Protein AF-A0A9Q0I3Z9-F1 (afdb_monomer_lite)

Secondary structure (DSSP, 8-state):
---EEEEEEEEEGGGTEEEEEEEEEEE-HHHHHHHHHHHSSEE----SHHHHHHHHHH--S-EE-S--S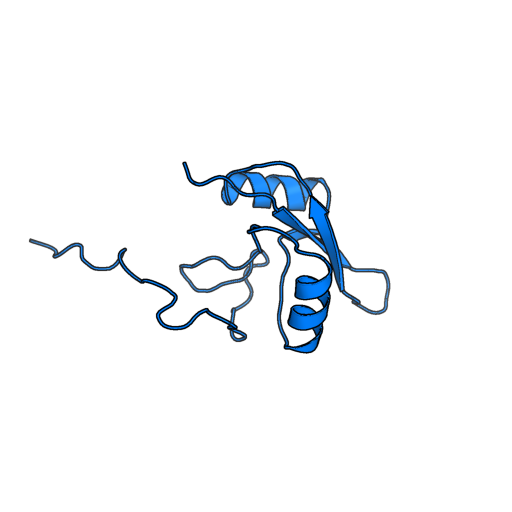TT-B-TTS-B-----PPTT-S--GGG-----

Foldseek 3Di:
DQWFWFKAWAQDPPVRDIDIDTGRDIDDLVVNQVVNVVPHVGTADQQDDVSVVVVVVRDPDDYDGQQDVVVRAGVVRHHRPDDDDDPPPPPPVVPPPPPD

Structure (mmCIF, N/CA/C/O backbone):
data_AF-A0A9Q0I3Z9-F1
#
_entry.id   AF-A0A9Q0I3Z9-F1
#
loop_
_atom_site.group_PDB
_atom_site.id
_atom_site.type_symbol
_atom_site.label_atom_id
_atom_site.label_alt_id
_atom_site.label_comp_id
_atom_site.label_asym_id
_atom_site.label_entity_id
_atom_site.label_seq_id
_atom_site.pdbx_PDB_ins_code
_atom_site.Cartn_x
_atom_site.Cartn_y
_atom_site.Cartn_z
_atom_site.occupancy
_atom_site.B_iso_or_equiv
_atom_site.auth_seq_id
_atom_site.auth_comp_id
_atom_site.auth_asym_id
_atom_site.auth_atom_id
_atom_site.pdbx_PDB_model_num
ATOM 1 N N . MET A 1 1 ? 8.163 4.567 -17.097 1.00 61.38 1 MET A N 1
ATOM 2 C CA . MET A 1 1 ? 7.895 4.549 -15.643 1.00 61.38 1 MET A CA 1
ATOM 3 C C . MET A 1 1 ? 6.679 3.657 -15.430 1.00 61.38 1 MET A C 1
ATOM 5 O O . MET A 1 1 ? 5.717 3.840 -16.163 1.00 61.38 1 MET A O 1
ATOM 9 N N . ASP A 1 2 ? 6.750 2.650 -14.551 1.00 80.00 2 ASP A N 1
ATOM 10 C CA . ASP A 1 2 ? 5.617 1.746 -14.256 1.00 80.00 2 ASP A CA 1
ATOM 11 C C . ASP A 1 2 ? 4.536 2.553 -13.518 1.00 80.00 2 ASP A C 1
ATOM 13 O O . ASP A 1 2 ? 4.797 3.100 -12.443 1.00 80.00 2 ASP A O 1
ATOM 17 N N . THR A 1 3 ? 3.361 2.706 -14.130 1.00 85.12 3 THR A N 1
ATOM 18 C CA . THR A 1 3 ? 2.219 3.415 -13.545 1.00 85.12 3 THR A CA 1
ATOM 19 C C . THR A 1 3 ? 1.050 2.460 -13.366 1.00 85.12 3 THR A C 1
ATOM 21 O O . THR A 1 3 ? 0.752 1.637 -14.231 1.00 85.12 3 THR A O 1
ATOM 24 N N . ARG A 1 4 ? 0.378 2.561 -12.217 1.00 88.69 4 ARG A N 1
ATOM 25 C CA . ARG A 1 4 ? -0.760 1.711 -11.840 1.00 88.69 4 ARG A CA 1
ATOM 26 C C . ARG A 1 4 ? -1.796 2.547 -11.106 1.00 88.69 4 ARG A C 1
ATOM 28 O O . ARG A 1 4 ? -1.476 3.627 -10.609 1.00 88.69 4 ARG A O 1
ATOM 35 N N . VAL A 1 5 ? -3.027 2.047 -11.037 1.00 89.75 5 VAL A N 1
ATOM 36 C CA . VAL A 1 5 ? -4.032 2.601 -10.118 1.00 89.75 5 VAL A CA 1
ATOM 37 C C . VAL A 1 5 ? -3.578 2.381 -8.671 1.00 89.75 5 VAL A C 1
ATOM 39 O O . VAL A 1 5 ? -2.626 1.638 -8.427 1.00 89.75 5 VAL A O 1
ATOM 42 N N . LEU A 1 6 ? -4.225 3.005 -7.694 1.00 92.00 6 LEU A N 1
ATOM 43 C CA . LEU A 1 6 ? -3.768 2.968 -6.302 1.00 92.00 6 LEU A CA 1
ATOM 44 C C . LEU A 1 6 ? -4.900 2.641 -5.335 1.00 92.00 6 LEU A C 1
ATOM 46 O O . LEU A 1 6 ? -6.058 2.981 -5.567 1.00 92.00 6 LEU A O 1
ATOM 50 N N . LEU A 1 7 ? -4.553 1.948 -4.253 1.00 91.81 7 LEU A N 1
ATOM 51 C CA . LEU A 1 7 ? -5.483 1.620 -3.183 1.00 91.81 7 LEU A CA 1
ATOM 52 C C . LEU A 1 7 ? -5.162 2.492 -1.966 1.00 91.81 7 LEU A C 1
ATOM 54 O O . LEU A 1 7 ? -4.101 2.346 -1.359 1.00 91.81 7 LEU A O 1
ATOM 58 N N . GLY A 1 8 ? -6.063 3.411 -1.635 1.00 88.19 8 GLY A N 1
ATOM 59 C CA . GLY A 1 8 ? -5.971 4.268 -0.455 1.00 88.19 8 GLY A CA 1
ATOM 60 C C . GLY A 1 8 ? -6.492 3.577 0.803 1.00 88.19 8 GLY A C 1
ATOM 61 O O . GLY A 1 8 ? -7.384 2.731 0.729 1.00 88.19 8 GLY A O 1
ATOM 62 N N . LEU A 1 9 ? -5.935 3.949 1.954 1.00 89.00 9 LEU A N 1
ATOM 63 C CA . LEU A 1 9 ? -6.331 3.498 3.287 1.00 89.00 9 LEU A CA 1
ATOM 64 C C . LEU A 1 9 ? -6.920 4.654 4.096 1.00 89.00 9 LEU A C 1
ATOM 66 O O . LEU A 1 9 ? -6.330 5.731 4.149 1.00 89.00 9 LEU A O 1
ATOM 70 N N . LEU A 1 10 ? -8.028 4.397 4.788 1.00 87.50 10 LEU A N 1
ATOM 71 C CA . LEU A 1 10 ? -8.584 5.255 5.835 1.00 87.50 10 LEU A CA 1
ATOM 72 C C . LEU A 1 10 ? -8.800 4.453 7.116 1.00 87.50 10 LEU A C 1
ATOM 74 O O . LEU A 1 10 ? -9.243 3.306 7.061 1.00 87.50 10 LEU A O 1
ATOM 78 N N . PHE A 1 11 ? -8.560 5.076 8.267 1.00 81.00 11 PHE A N 1
ATOM 79 C CA . PHE A 1 11 ? -8.993 4.538 9.556 1.00 81.00 11 PHE A CA 1
ATOM 80 C C . PHE A 1 11 ? -10.334 5.150 9.952 1.00 81.00 11 PHE A C 1
ATOM 82 O O . PHE A 1 11 ? -10.459 6.367 10.094 1.00 81.00 11 PHE A O 1
ATOM 89 N N . SER A 1 12 ? -11.348 4.309 10.138 1.00 73.50 12 SER A N 1
ATOM 90 C CA . SER A 1 12 ? -12.665 4.753 10.586 1.00 73.50 12 SER A CA 1
ATOM 91 C C . SER A 1 12 ? -12.719 4.801 12.115 1.00 73.50 12 SER A C 1
ATOM 93 O O . SER A 1 12 ? -12.991 3.790 12.761 1.00 73.50 12 SER A O 1
ATOM 95 N N . GLY A 1 13 ? -12.494 5.986 12.688 1.00 65.69 13 GLY A N 1
ATOM 96 C CA . GLY A 1 13 ? -12.850 6.309 14.074 1.00 65.69 13 GLY A CA 1
ATOM 97 C C . GLY A 1 13 ? -12.184 5.446 15.167 1.00 65.69 13 GLY A C 1
ATOM 98 O O . GLY A 1 13 ? -11.143 4.832 14.934 1.00 65.69 13 GLY A O 1
ATOM 99 N N . PRO A 1 14 ? -12.760 5.412 16.388 1.00 68.19 14 PRO A N 1
ATOM 100 C CA . PRO A 1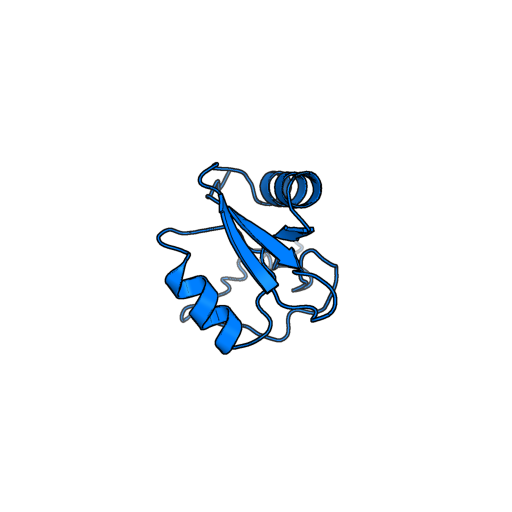 14 ? -12.102 4.893 17.597 1.00 68.19 14 PRO A CA 1
ATOM 101 C C . PRO A 1 14 ? -11.819 3.381 17.589 1.00 68.19 14 PRO A C 1
ATOM 103 O O . PRO A 1 14 ? -11.172 2.880 18.503 1.00 68.19 14 PRO A O 1
ATOM 106 N N . SER A 1 15 ? -12.291 2.647 16.582 1.00 64.31 15 SER A N 1
ATOM 107 C CA . SER A 1 15 ? -12.125 1.198 16.447 1.00 64.31 15 SER A CA 1
ATOM 108 C C . SER A 1 15 ? -10.913 0.775 15.605 1.00 64.31 15 SER A C 1
ATOM 110 O O . SER A 1 15 ? -10.718 -0.423 15.411 1.00 64.31 15 SER A O 1
ATOM 112 N N . SER A 1 16 ? -10.098 1.711 15.096 1.00 71.12 16 SER A N 1
ATOM 113 C CA . SER A 1 16 ? -8.922 1.423 14.244 1.00 71.12 16 SER A CA 1
ATOM 114 C C . SER A 1 16 ? -9.229 0.541 13.021 1.00 71.12 16 SER A C 1
ATOM 116 O O . SER A 1 16 ? -8.333 -0.088 12.457 1.00 71.12 16 SER A O 1
ATOM 118 N N . ALA A 1 17 ? -10.492 0.486 12.591 1.00 83.56 17 ALA A N 1
ATOM 119 C CA . ALA A 1 17 ? -10.900 -0.333 11.461 1.00 83.56 17 ALA A CA 1
ATOM 120 C C . ALA A 1 17 ? -10.406 0.288 10.146 1.00 83.56 17 ALA A C 1
ATOM 122 O O . ALA A 1 17 ? -10.534 1.495 9.918 1.00 83.56 17 ALA A O 1
ATOM 123 N N . LYS A 1 18 ? -9.821 -0.550 9.285 1.00 89.12 18 LYS A N 1
ATOM 124 C CA . LYS A 1 18 ? -9.268 -0.148 7.991 1.00 89.12 18 LYS A CA 1
ATOM 125 C C . LYS A 1 18 ? -10.342 -0.171 6.910 1.00 89.12 18 LYS A C 1
ATOM 127 O O . LYS A 1 18 ? -10.994 -1.189 6.681 1.00 89.12 18 LYS A O 1
ATOM 132 N N . THR A 1 19 ? -10.469 0.939 6.199 1.00 90.94 19 THR A N 1
ATOM 133 C CA . THR A 1 19 ? -11.297 1.059 4.998 1.00 90.94 19 THR A CA 1
ATOM 134 C C . THR A 1 19 ? -10.392 1.273 3.791 1.00 90.94 19 THR A C 1
ATOM 136 O O . THR A 1 19 ? -9.513 2.134 3.818 1.00 90.94 19 THR A O 1
ATOM 139 N N . TYR A 1 20 ? -10.597 0.484 2.737 1.00 92.19 20 TYR A N 1
ATOM 140 C CA . TYR A 1 20 ? -9.802 0.546 1.512 1.00 92.19 20 TYR A CA 1
ATOM 141 C C . TYR A 1 20 ? -10.598 1.192 0.377 1.00 92.19 20 TYR A C 1
ATOM 143 O O . TYR A 1 20 ? -11.763 0.856 0.166 1.00 92.19 20 TYR A O 1
ATOM 151 N N . HIS A 1 21 ? -9.957 2.082 -0.381 1.00 92.38 21 HIS A N 1
ATOM 152 C CA . HIS A 1 21 ? -10.573 2.818 -1.485 1.00 92.38 21 HIS A CA 1
ATOM 153 C C . HIS A 1 21 ? -9.758 2.671 -2.764 1.00 92.38 21 HIS A C 1
ATOM 155 O O . HIS A 1 21 ? -8.601 3.087 -2.816 1.00 92.38 21 HIS A O 1
ATOM 161 N N . LEU A 1 22 ? -10.356 2.087 -3.805 1.00 92.50 22 LEU A N 1
ATOM 162 C CA . LEU A 1 22 ? -9.721 2.012 -5.117 1.00 92.50 22 LEU A CA 1
ATOM 163 C C . LEU A 1 22 ? -9.821 3.371 -5.811 1.00 92.50 22 LEU A C 1
ATOM 165 O O . LEU A 1 22 ? -10.915 3.861 -6.082 1.00 92.50 22 LEU A O 1
ATOM 169 N N . VAL A 1 23 ? -8.673 3.953 -6.127 1.00 91.31 23 VAL A N 1
ATOM 170 C CA . VAL A 1 23 ? -8.563 5.202 -6.873 1.00 91.31 23 VAL A CA 1
ATOM 171 C C . VAL A 1 23 ? -8.072 4.865 -8.271 1.00 91.31 23 VAL A C 1
ATOM 173 O O . VAL A 1 23 ? -6.966 4.358 -8.448 1.00 91.31 23 VAL A O 1
ATOM 176 N N . THR A 1 24 ? -8.887 5.163 -9.279 1.00 91.25 24 THR A N 1
ATOM 177 C CA . THR A 1 24 ? -8.645 4.804 -10.687 1.00 91.25 24 THR A CA 1
ATOM 178 C C . THR A 1 24 ? -7.600 5.679 -11.389 1.00 91.25 24 THR A C 1
ATOM 180 O O . THR A 1 24 ? -7.396 5.546 -12.593 1.00 91.25 24 THR A O 1
ATOM 183 N N . GLN A 1 25 ? -6.913 6.559 -10.657 1.00 90.00 25 GLN A N 1
ATOM 184 C CA . GLN A 1 25 ? -5.846 7.399 -11.189 1.00 90.00 25 GLN A CA 1
ATOM 185 C C . GLN A 1 25 ? -4.540 6.611 -11.310 1.00 90.00 25 GLN A C 1
ATOM 187 O O . GLN A 1 25 ? -4.061 6.027 -10.340 1.00 90.00 25 GLN A O 1
ATOM 192 N N . THR A 1 26 ? -3.945 6.621 -12.500 1.00 92.31 26 THR A N 1
ATOM 193 C CA . THR A 1 26 ? -2.705 5.900 -12.798 1.00 92.31 26 THR A CA 1
ATOM 194 C C . THR A 1 26 ? -1.486 6.746 -12.432 1.00 92.31 26 THR A C 1
ATOM 196 O O . THR A 1 26 ? -1.211 7.746 -13.091 1.00 92.31 26 THR A O 1
ATOM 199 N N . LEU A 1 27 ? -0.739 6.348 -11.401 1.00 89.62 27 LEU A N 1
ATOM 200 C CA . LEU A 1 27 ? 0.418 7.088 -10.876 1.00 89.62 27 LEU A CA 1
ATOM 201 C C . LEU A 1 27 ? 1.647 6.176 -10.717 1.00 89.62 27 LEU A C 1
ATOM 203 O O . LEU A 1 27 ? 1.518 4.948 -10.685 1.00 89.62 27 LEU A O 1
ATOM 207 N N . SER A 1 28 ? 2.847 6.762 -10.617 1.00 91.31 28 SER A N 1
ATOM 208 C CA . SER A 1 28 ? 4.020 6.037 -10.098 1.00 91.31 28 SER A CA 1
ATOM 209 C C . SER A 1 28 ? 3.830 5.739 -8.608 1.00 91.31 28 SER A C 1
ATOM 211 O O . SER A 1 28 ? 2.973 6.344 -7.962 1.00 91.31 28 SER A O 1
ATOM 213 N N . TRP A 1 29 ? 4.621 4.827 -8.039 1.00 88.25 29 TRP A N 1
ATOM 214 C CA . TRP A 1 29 ? 4.489 4.479 -6.622 1.00 88.25 29 TRP A CA 1
ATOM 215 C C . TRP A 1 29 ? 4.717 5.688 -5.699 1.00 88.25 29 TRP A C 1
ATOM 217 O O . TRP A 1 29 ? 3.938 5.905 -4.771 1.00 88.25 29 TRP A O 1
ATOM 227 N N . GLU A 1 30 ? 5.720 6.526 -5.979 1.00 88.94 30 GLU A N 1
ATOM 228 C CA . GLU A 1 30 ? 6.005 7.725 -5.179 1.00 88.94 30 GLU A CA 1
ATOM 229 C C . GLU A 1 30 ? 4.866 8.745 -5.269 1.0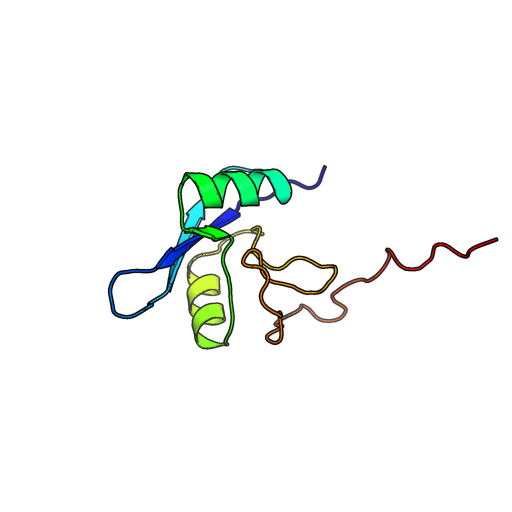0 88.94 30 GLU A C 1
ATOM 231 O O . GLU A 1 30 ? 4.434 9.293 -4.251 1.00 88.94 30 GLU A O 1
ATOM 236 N N . SER A 1 31 ? 4.336 8.973 -6.475 1.00 92.12 31 SER A N 1
ATOM 237 C CA . SER A 1 31 ? 3.197 9.867 -6.684 1.00 92.12 31 SER A CA 1
ATOM 238 C C . SER A 1 31 ? 1.927 9.322 -6.035 1.00 92.12 31 SER A C 1
ATOM 240 O O . SER A 1 31 ? 1.197 10.089 -5.416 1.00 92.12 31 SER A O 1
ATOM 242 N N . ALA A 1 32 ? 1.684 8.011 -6.107 1.00 91.06 32 ALA A N 1
ATOM 243 C CA . ALA A 1 32 ? 0.555 7.358 -5.454 1.00 91.06 32 ALA A CA 1
ATOM 244 C C . ALA A 1 32 ? 0.640 7.462 -3.927 1.00 91.06 32 ALA A C 1
ATOM 246 O O . ALA A 1 32 ? -0.359 7.748 -3.272 1.00 91.06 32 ALA A O 1
ATOM 247 N N . LYS A 1 33 ? 1.840 7.299 -3.358 1.00 90.00 33 LYS A N 1
ATOM 248 C CA . LYS A 1 33 ? 2.093 7.505 -1.928 1.00 90.00 33 LYS A CA 1
ATOM 249 C C . LYS A 1 33 ? 1.800 8.944 -1.512 1.00 90.00 33 LYS A C 1
ATOM 251 O O . LYS A 1 33 ? 1.106 9.161 -0.523 1.00 90.00 33 LYS A O 1
ATOM 256 N N . SER A 1 34 ? 2.305 9.920 -2.268 1.00 92.44 34 SER A N 1
ATOM 257 C CA . SER A 1 34 ? 2.031 11.339 -2.014 1.00 92.44 34 SER A CA 1
ATOM 258 C C . SER A 1 34 ? 0.529 11.630 -2.079 1.00 92.44 34 SER A C 1
ATOM 260 O O . SER A 1 34 ? -0.043 12.157 -1.129 1.00 92.44 34 SER A O 1
ATOM 262 N N . TYR A 1 35 ? -0.132 11.168 -3.144 1.00 93.19 35 TYR A N 1
ATOM 263 C CA . TYR A 1 35 ? -1.570 11.317 -3.347 1.00 93.19 35 TYR A CA 1
ATOM 264 C C . TYR A 1 35 ? -2.382 10.735 -2.185 1.00 93.19 35 TYR A C 1
ATOM 266 O O . TYR A 1 35 ? -3.240 11.415 -1.623 1.00 93.19 35 TYR A O 1
ATOM 274 N N . CYS A 1 36 ? -2.082 9.502 -1.770 1.00 91.62 36 CYS A N 1
ATOM 275 C CA . CYS A 1 36 ? -2.774 8.878 -0.650 1.00 91.62 36 CYS A CA 1
ATOM 276 C C . CYS A 1 36 ? -2.550 9.601 0.674 1.00 91.62 36 CYS A C 1
ATOM 278 O O . CYS A 1 36 ? -3.469 9.643 1.472 1.00 91.62 36 CYS A O 1
ATOM 280 N N . ARG A 1 37 ? -1.381 10.194 0.920 1.00 91.56 37 ARG A N 1
ATOM 281 C CA . ARG A 1 37 ? -1.145 10.977 2.145 1.00 91.56 37 ARG A CA 1
ATOM 282 C C . ARG A 1 37 ? -1.828 12.343 2.130 1.00 91.56 37 ARG A C 1
ATOM 284 O O . ARG A 1 37 ? -2.045 12.924 3.187 1.00 91.56 37 ARG A O 1
ATOM 291 N N . THR A 1 38 ? -2.143 12.869 0.948 1.00 92.50 38 THR A N 1
ATOM 292 C CA . THR A 1 38 ? -2.898 14.118 0.793 1.00 92.50 38 THR A CA 1
ATOM 293 C C . THR A 1 38 ? -4.408 13.896 0.889 1.00 92.50 38 THR A C 1
ATOM 295 O O . THR A 1 38 ? -5.102 14.715 1.484 1.00 92.50 38 THR A O 1
ATOM 298 N N . HIS A 1 39 ? -4.924 12.815 0.299 1.00 91.56 39 HIS A N 1
ATOM 299 C CA . HIS A 1 39 ? -6.368 12.579 0.155 1.00 91.56 39 HIS A CA 1
ATOM 300 C C . HIS A 1 39 ? -6.931 11.491 1.081 1.00 91.56 39 HIS A C 1
ATOM 302 O O . HIS A 1 39 ? -8.141 11.421 1.282 1.00 91.56 39 HIS A O 1
ATOM 308 N N . TYR A 1 40 ? -6.065 10.647 1.634 1.00 91.31 40 TYR A N 1
ATOM 309 C CA . TYR A 1 40 ? -6.391 9.523 2.508 1.00 91.31 40 TYR A CA 1
ATOM 310 C C . TYR A 1 40 ? -5.421 9.502 3.705 1.00 91.31 40 TYR A C 1
ATOM 312 O O . TYR A 1 40 ? -4.753 10.496 3.987 1.00 91.31 40 TYR A O 1
ATOM 320 N N . THR A 1 41 ? -5.339 8.392 4.443 1.00 88.94 41 THR A N 1
ATOM 321 C CA . THR A 1 41 ? -4.301 8.225 5.468 1.00 88.94 41 THR A CA 1
ATOM 322 C C . THR A 1 41 ? -2.959 7.875 4.825 1.00 88.94 41 THR A C 1
ATOM 324 O O . THR A 1 41 ? -1.960 8.550 5.063 1.00 88.94 41 THR A O 1
ATOM 327 N N . ASP A 1 42 ? -2.921 6.812 4.020 1.00 90.44 42 ASP A N 1
ATOM 328 C CA . ASP A 1 42 ? -1.743 6.393 3.252 1.00 90.44 42 ASP A CA 1
ATOM 329 C C . ASP A 1 42 ? -2.161 5.373 2.174 1.00 90.44 42 ASP A C 1
ATOM 331 O O . ASP A 1 42 ? -3.350 5.096 1.989 1.00 90.44 42 ASP A O 1
ATOM 335 N N . LEU A 1 43 ? -1.207 4.818 1.427 1.00 91.94 43 LEU A N 1
ATOM 336 C CA . LEU A 1 43 ? -1.446 3.632 0.606 1.00 91.94 43 LEU A CA 1
ATOM 337 C C . LEU A 1 43 ? -1.869 2.429 1.468 1.00 91.94 43 LEU A C 1
ATOM 339 O O . LEU A 1 43 ? -1.509 2.309 2.638 1.00 91.94 43 LEU A O 1
ATOM 343 N N . ALA A 1 44 ? -2.606 1.500 0.860 1.00 91.88 44 ALA A N 1
ATOM 344 C CA . ALA A 1 44 ? -3.148 0.325 1.528 1.00 91.88 44 ALA A CA 1
ATOM 345 C C . ALA A 1 44 ? -2.084 -0.507 2.251 1.00 91.88 44 ALA A C 1
ATOM 347 O O . ALA A 1 44 ? -1.119 -0.981 1.643 1.00 91.88 44 ALA A O 1
ATOM 348 N N . LYS A 1 45 ? -2.315 -0.728 3.546 1.00 90.62 45 LYS A N 1
ATOM 349 C CA . LYS A 1 45 ? -1.483 -1.547 4.424 1.00 90.62 45 LYS A CA 1
ATOM 350 C C . LYS A 1 45 ? -2.217 -2.834 4.795 1.00 90.62 45 LYS A C 1
ATOM 352 O O . LYS A 1 45 ? -3.146 -2.785 5.599 1.00 90.62 45 LYS A O 1
ATOM 357 N N . ILE A 1 46 ? -1.782 -3.958 4.230 1.00 88.25 46 ILE A N 1
ATOM 358 C CA . ILE A 1 46 ? -2.427 -5.271 4.388 1.00 88.25 46 ILE A CA 1
ATOM 359 C C . ILE A 1 46 ? -1.591 -6.121 5.345 1.00 88.25 46 ILE A C 1
ATOM 361 O O . ILE A 1 46 ? -0.516 -6.590 4.989 1.00 88.25 46 ILE A O 1
ATOM 365 N N . GLU A 1 47 ? -2.074 -6.326 6.561 1.00 87.19 47 GLU A N 1
ATOM 366 C CA . GLU A 1 47 ? -1.309 -6.950 7.648 1.00 87.19 47 GLU A CA 1
ATOM 367 C C . GLU A 1 47 ? -1.764 -8.378 7.970 1.00 87.19 47 GLU A C 1
ATOM 369 O O . GLU A 1 47 ? -1.092 -9.081 8.721 1.00 87.19 47 GLU A O 1
ATOM 374 N N . ASN A 1 48 ? -2.890 -8.831 7.414 1.00 86.06 48 ASN A N 1
ATOM 375 C CA . ASN A 1 48 ? -3.430 -10.165 7.667 1.00 86.06 48 ASN A CA 1
ATOM 376 C C . ASN A 1 48 ? -4.303 -10.683 6.507 1.00 86.06 48 ASN A C 1
ATOM 378 O O . ASN A 1 48 ? -4.633 -9.964 5.562 1.00 86.06 48 ASN A O 1
ATOM 382 N N . GLN A 1 49 ? -4.693 -11.958 6.595 1.00 86.69 49 GLN A N 1
ATOM 383 C CA . GLN A 1 49 ? -5.482 -12.637 5.565 1.00 86.69 49 GLN A CA 1
ATOM 384 C C . GLN A 1 49 ? -6.892 -12.052 5.393 1.00 86.69 49 GLN A C 1
ATOM 386 O O . GLN A 1 49 ? -7.385 -12.011 4.267 1.00 86.69 49 GLN A O 1
ATOM 391 N N . ALA A 1 50 ? -7.534 -11.598 6.473 1.00 89.12 50 ALA A N 1
ATOM 392 C CA . ALA A 1 50 ? -8.874 -11.015 6.403 1.00 89.12 50 ALA A CA 1
ATOM 393 C C . ALA A 1 50 ? -8.856 -9.694 5.619 1.00 89.12 50 ALA A C 1
ATOM 395 O O . ALA A 1 50 ? -9.673 -9.481 4.727 1.00 89.12 50 ALA A O 1
ATOM 396 N N . GLU A 1 51 ? -7.855 -8.849 5.870 1.00 89.69 51 GLU A N 1
ATOM 397 C CA . GLU A 1 51 ? -7.612 -7.637 5.088 1.00 89.69 51 GLU A CA 1
ATOM 398 C C . GLU A 1 51 ? -7.290 -7.957 3.625 1.00 89.69 51 GLU A C 1
ATOM 400 O O . GLU A 1 51 ? -7.797 -7.294 2.726 1.00 89.69 51 GLU A O 1
ATOM 405 N N . ASN A 1 52 ? -6.500 -9.002 3.362 1.00 89.12 52 ASN A N 1
ATOM 406 C CA . ASN A 1 52 ? -6.201 -9.434 1.997 1.00 89.12 52 ASN A CA 1
ATOM 407 C C . ASN A 1 52 ? -7.468 -9.873 1.237 1.00 89.12 52 ASN A C 1
ATOM 409 O O . ASN A 1 52 ? -7.626 -9.543 0.065 1.00 89.12 52 ASN A O 1
ATOM 413 N N . GLN A 1 53 ? -8.391 -10.570 1.908 1.00 90.12 53 GLN A N 1
ATOM 414 C CA . GLN A 1 53 ? -9.694 -10.950 1.347 1.00 90.12 53 GLN A CA 1
ATOM 415 C C . GLN A 1 53 ? -10.610 -9.741 1.120 1.00 90.12 53 GLN A C 1
ATOM 417 O O . GLN A 1 53 ? -11.313 -9.668 0.114 1.00 90.12 53 GLN A O 1
ATOM 422 N N . GLN A 1 54 ? -10.592 -8.764 2.027 1.00 89.56 54 GLN A N 1
ATOM 423 C CA . GLN A 1 54 ? -11.324 -7.515 1.836 1.00 89.56 54 GLN A CA 1
ATOM 424 C C . GLN A 1 54 ? -10.791 -6.770 0.606 1.00 89.56 54 GLN A C 1
ATOM 426 O O . GLN A 1 54 ? -11.563 -6.369 -0.263 1.00 89.56 54 GLN A O 1
ATOM 431 N N . VAL A 1 55 ? -9.470 -6.638 0.487 1.00 89.56 55 VAL A N 1
ATOM 432 C CA . VAL A 1 55 ? -8.828 -5.971 -0.649 1.00 89.56 55 VAL A CA 1
ATOM 433 C C . VAL A 1 55 ? -9.090 -6.703 -1.965 1.00 89.56 55 VAL A C 1
ATOM 435 O O . VAL A 1 55 ? -9.370 -6.040 -2.963 1.00 89.56 55 VAL A O 1
ATOM 438 N N . SER A 1 56 ? -9.067 -8.039 -1.989 1.00 87.00 56 SER A N 1
ATOM 439 C CA . SER A 1 56 ? -9.329 -8.806 -3.216 1.00 87.00 56 SER A CA 1
ATOM 440 C C . SER A 1 56 ? -10.751 -8.624 -3.754 1.00 87.00 56 SER A C 1
ATOM 442 O O . SER A 1 56 ? -10.963 -8.772 -4.953 1.00 87.00 56 SER A O 1
ATOM 444 N N . SER A 1 57 ? -11.713 -8.259 -2.899 1.00 88.62 57 SER A N 1
ATOM 445 C CA . SER A 1 57 ? -13.075 -7.913 -3.326 1.00 88.62 57 SER A CA 1
ATOM 446 C C . SER A 1 57 ? -13.201 -6.502 -3.924 1.00 88.62 57 SER A C 1
ATOM 448 O O . SER A 1 57 ? -14.143 -6.228 -4.662 1.00 88.62 57 SER A O 1
ATOM 450 N N . ILE A 1 58 ? -12.252 -5.610 -3.619 1.00 87.31 58 ILE A N 1
ATOM 451 C CA . ILE A 1 58 ? -12.257 -4.194 -4.026 1.00 87.31 58 ILE A CA 1
ATOM 452 C C . ILE A 1 58 ? -11.400 -3.983 -5.278 1.00 87.31 58 ILE A C 1
ATOM 454 O O . ILE A 1 58 ? -11.718 -3.166 -6.142 1.00 87.31 58 ILE A O 1
ATOM 458 N N . VAL A 1 59 ? -10.280 -4.697 -5.365 1.00 87.12 59 VAL A N 1
ATOM 459 C CA . VAL A 1 59 ? -9.270 -4.513 -6.403 1.00 87.12 59 VAL A CA 1
ATOM 460 C C . VAL A 1 59 ? -9.589 -5.389 -7.611 1.00 87.12 59 VAL A C 1
ATOM 462 O O . VAL A 1 59 ? -9.457 -6.606 -7.564 1.00 87.12 59 VAL A O 1
ATOM 465 N N . THR A 1 60 ? -9.960 -4.756 -8.722 1.00 81.00 60 THR A N 1
ATOM 466 C CA . THR A 1 60 ? -10.278 -5.429 -9.996 1.00 81.00 60 THR A CA 1
ATOM 467 C C . THR A 1 60 ? -9.134 -5.391 -11.012 1.00 81.00 60 THR A C 1
ATOM 469 O O . THR A 1 60 ? -9.191 -6.055 -12.044 1.00 81.00 60 THR A O 1
ATOM 472 N N . THR A 1 61 ? -8.083 -4.619 -10.735 1.00 85.25 61 THR A N 1
ATOM 473 C CA . THR A 1 61 ? -6.909 -4.450 -11.598 1.00 85.25 61 THR A CA 1
ATOM 474 C C . THR A 1 61 ? -5.644 -4.331 -10.754 1.00 85.25 61 THR A C 1
ATOM 476 O O . THR A 1 61 ? -5.709 -4.160 -9.544 1.00 85.25 61 THR A O 1
ATOM 479 N N . SER A 1 62 ? -4.470 -4.423 -11.369 1.00 86.44 62 SER A N 1
ATOM 480 C CA . SER A 1 62 ? -3.207 -4.269 -10.649 1.00 86.44 62 SER A CA 1
ATOM 481 C C . SER A 1 62 ? -3.084 -2.868 -10.028 1.00 86.44 62 SER A C 1
ATOM 483 O O . SER A 1 62 ? -2.972 -1.886 -10.763 1.00 86.44 62 SER A O 1
ATOM 485 N N . SER A 1 63 ? -2.973 -2.801 -8.699 1.00 89.62 63 SER A N 1
ATOM 486 C CA . SER A 1 63 ? -2.931 -1.549 -7.930 1.00 89.62 63 SER A CA 1
ATOM 487 C C . SER A 1 63 ? -1.672 -1.411 -7.073 1.00 89.62 63 SER A C 1
ATOM 489 O O . SER A 1 63 ? -1.143 -2.401 -6.563 1.00 89.62 63 SER A O 1
ATOM 491 N N . TRP A 1 64 ? -1.222 -0.176 -6.854 1.00 92.00 64 TRP A N 1
ATOM 492 C CA . TRP A 1 64 ? -0.228 0.144 -5.835 1.00 92.00 64 TRP A CA 1
ATOM 493 C C . TRP A 1 64 ? -0.797 -0.025 -4.424 1.00 92.00 64 TRP A C 1
ATOM 495 O O . TRP A 1 64 ? -1.908 0.419 -4.127 1.00 92.00 64 TRP A O 1
ATOM 505 N N . ILE A 1 65 ? 0.016 -0.627 -3.556 1.00 89.12 65 ILE A N 1
ATOM 506 C CA . ILE A 1 65 ? -0.191 -0.738 -2.108 1.00 89.12 65 ILE A CA 1
ATOM 507 C C . ILE A 1 65 ? 1.011 -0.133 -1.371 1.00 89.12 65 ILE A C 1
ATOM 509 O O . ILE A 1 65 ? 2.042 0.167 -1.978 1.00 89.12 65 ILE A O 1
ATOM 513 N N . GLY A 1 66 ? 0.897 0.030 -0.054 1.00 83.50 66 GLY A N 1
ATOM 514 C CA . GLY A 1 66 ? 1.887 0.727 0.766 1.00 83.50 66 GLY A CA 1
ATOM 515 C C . GLY A 1 66 ? 3.193 -0.035 0.987 1.00 83.50 66 GLY A C 1
ATOM 516 O O . GLY A 1 66 ? 4.114 0.524 1.570 1.00 83.50 66 GLY A O 1
ATOM 517 N N . LEU A 1 67 ? 3.306 -1.291 0.550 1.00 77.25 67 LEU A N 1
ATOM 518 C CA . LEU A 1 67 ? 4.504 -2.099 0.769 1.00 77.25 67 LEU A CA 1
ATOM 519 C C . LEU A 1 67 ? 5.651 -1.643 -0.143 1.00 77.25 67 LEU A C 1
ATOM 521 O O . LEU A 1 67 ? 5.602 -1.823 -1.360 1.00 77.25 67 LEU A O 1
ATOM 525 N N . SER A 1 68 ? 6.698 -1.085 0.455 1.00 72.62 68 SER A N 1
ATOM 526 C CA . SER A 1 68 ? 7.969 -0.807 -0.211 1.00 72.62 68 SER A CA 1
ATOM 527 C C . SER A 1 68 ? 8.851 -2.061 -0.241 1.00 72.62 68 SER A C 1
ATOM 529 O O . SER A 1 68 ? 8.693 -2.965 0.581 1.00 72.62 68 SER A O 1
ATOM 531 N N . ARG A 1 69 ? 9.769 -2.147 -1.213 1.00 64.69 69 ARG A N 1
ATOM 532 C CA . ARG A 1 69 ? 10.614 -3.340 -1.417 1.00 64.69 69 ARG A CA 1
ATOM 533 C C . ARG A 1 69 ? 11.897 -3.353 -0.584 1.00 64.69 69 ARG A C 1
ATOM 535 O O . ARG A 1 69 ? 12.410 -4.432 -0.309 1.00 64.69 69 ARG A O 1
ATOM 542 N N . VAL A 1 70 ? 12.426 -2.192 -0.193 1.00 66.62 70 VAL A N 1
ATOM 543 C CA . VAL A 1 70 ? 13.735 -2.089 0.474 1.00 66.62 70 VAL A CA 1
ATOM 544 C C . VAL A 1 70 ? 13.736 -0.936 1.483 1.00 66.62 70 VAL A C 1
ATOM 546 O O . VAL A 1 70 ? 13.626 0.215 1.067 1.00 66.62 70 VAL A O 1
ATOM 549 N N . PRO A 1 71 ? 13.909 -1.209 2.789 1.00 58.75 71 PRO A N 1
ATOM 550 C CA . PRO A 1 71 ? 13.609 -2.482 3.457 1.00 58.75 71 PRO A CA 1
ATOM 551 C C . PRO A 1 71 ? 12.112 -2.780 3.308 1.00 58.75 71 PRO A C 1
ATOM 553 O O . PRO A 1 71 ? 11.342 -1.832 3.271 1.00 58.75 71 PRO A O 1
ATOM 556 N N . TRP A 1 72 ? 11.691 -4.047 3.208 1.00 74.94 72 TRP A N 1
ATOM 557 C CA . TRP A 1 72 ? 10.277 -4.461 3.102 1.00 74.94 72 TRP A CA 1
ATOM 558 C C . TRP A 1 72 ? 9.392 -3.853 4.202 1.00 74.94 72 TRP A C 1
ATOM 560 O O . TRP A 1 72 ? 9.130 -4.473 5.234 1.00 74.94 72 TRP A O 1
ATOM 570 N N . THR A 1 73 ? 8.965 -2.616 3.992 1.00 82.19 73 THR A N 1
ATOM 571 C CA . THR A 1 73 ? 8.343 -1.753 4.988 1.00 82.19 73 THR A CA 1
ATOM 572 C C . THR A 1 73 ? 7.115 -1.136 4.377 1.00 82.19 73 THR A C 1
ATOM 574 O O . THR A 1 73 ? 7.092 -0.765 3.201 1.00 82.19 73 THR A O 1
ATOM 577 N N . TRP A 1 74 ? 6.075 -1.048 5.180 1.00 81.56 74 TRP A N 1
ATOM 578 C CA . TRP A 1 74 ? 4.874 -0.341 4.804 1.00 81.56 74 TRP A CA 1
ATOM 579 C C . TRP A 1 74 ? 5.153 1.153 4.683 1.00 81.56 74 TRP A C 1
ATOM 581 O O . TRP A 1 74 ? 6.156 1.677 5.168 1.00 81.56 74 TRP A O 1
ATOM 591 N N . SER A 1 75 ? 4.249 1.858 4.022 1.00 78.81 75 SER A N 1
ATOM 592 C CA . SER A 1 75 ? 4.378 3.284 3.756 1.00 78.81 75 SER A CA 1
ATOM 593 C C . SER A 1 75 ? 4.430 4.107 5.045 1.00 78.81 75 SER A C 1
ATOM 595 O O . SER A 1 75 ? 5.058 5.165 5.043 1.00 78.81 75 SER A O 1
ATOM 597 N N . ASP A 1 76 ? 3.871 3.583 6.139 1.00 75.69 76 ASP A N 1
ATOM 598 C CA . ASP A 1 76 ? 3.939 4.130 7.498 1.00 75.69 76 ASP A CA 1
ATOM 599 C C . ASP A 1 76 ? 5.289 3.891 8.211 1.00 75.69 76 ASP A C 1
ATOM 601 O O . ASP A 1 76 ? 5.496 4.389 9.314 1.00 75.69 76 ASP A O 1
ATOM 605 N N . GLY A 1 77 ? 6.219 3.155 7.594 1.00 76.25 77 GLY A N 1
ATOM 606 C CA . GLY A 1 77 ? 7.538 2.823 8.142 1.00 76.25 77 GLY A CA 1
ATOM 607 C C . GLY A 1 77 ? 7.582 1.545 8.986 1.00 76.25 77 GLY A C 1
ATOM 608 O O . GLY A 1 77 ? 8.659 1.153 9.436 1.00 76.25 77 GLY A O 1
ATOM 609 N N . SER A 1 78 ? 6.453 0.863 9.192 1.00 81.00 78 SER A N 1
ATOM 610 C CA . SER A 1 78 ? 6.414 -0.404 9.932 1.00 81.00 78 SER A CA 1
ATOM 611 C C . SER A 1 78 ? 6.919 -1.592 9.099 1.00 81.00 78 SER A C 1
ATOM 613 O O . SER A 1 78 ? 6.926 -1.565 7.866 1.00 81.00 78 SER A O 1
ATOM 615 N N . ASN A 1 79 ? 7.357 -2.664 9.766 1.00 82.69 79 ASN A N 1
ATOM 616 C CA . ASN A 1 79 ? 7.893 -3.851 9.095 1.00 82.69 79 ASN A CA 1
ATOM 617 C C . ASN A 1 79 ? 6.790 -4.675 8.398 1.00 82.69 79 ASN A C 1
ATOM 619 O O . ASN A 1 79 ? 5.758 -4.981 8.993 1.00 82.69 79 ASN A O 1
ATOM 623 N N . GLY A 1 80 ? 7.028 -5.075 7.146 1.00 76.56 80 GLY A N 1
ATOM 624 C CA . GLY A 1 80 ? 6.136 -5.935 6.367 1.00 76.56 80 GLY A CA 1
ATOM 625 C C . GLY A 1 80 ? 6.369 -7.427 6.614 1.00 76.56 80 GLY A C 1
ATOM 626 O O . GLY A 1 80 ? 7.058 -8.096 5.829 1.00 76.56 80 GLY A O 1
ATOM 627 N N . SER A 1 81 ? 5.783 -7.961 7.689 1.00 80.00 81 SER A N 1
ATOM 628 C CA . SER A 1 81 ? 5.837 -9.394 8.025 1.00 80.00 81 SER A CA 1
ATOM 629 C C . SER A 1 81 ? 4.859 -10.239 7.197 1.00 80.00 81 SER A C 1
ATOM 631 O O . SER A 1 81 ? 5.230 -11.317 6.732 1.00 80.00 81 SER A O 1
ATOM 633 N N . PHE A 1 82 ? 3.641 -9.742 6.953 1.00 80.19 82 PHE A N 1
ATOM 634 C CA . PHE A 1 82 ? 2.651 -10.410 6.105 1.00 80.19 82 PHE A CA 1
ATOM 635 C C . PHE A 1 82 ? 2.982 -10.256 4.618 1.00 80.19 82 PHE A C 1
ATOM 637 O O . PHE A 1 82 ? 3.270 -9.160 4.134 1.00 80.19 82 PHE A O 1
ATOM 644 N N . ARG A 1 83 ? 2.956 -11.378 3.889 1.00 80.50 83 ARG A N 1
ATOM 645 C CA . ARG A 1 83 ? 3.353 -11.469 2.480 1.00 80.50 83 ARG A CA 1
ATOM 646 C C . ARG A 1 83 ? 2.486 -12.503 1.774 1.00 80.50 83 ARG A C 1
ATOM 648 O O . ARG A 1 83 ? 2.561 -13.685 2.093 1.00 80.50 83 ARG A O 1
ATOM 655 N N . HIS A 1 84 ? 1.707 -12.065 0.792 1.00 81.31 84 HIS A N 1
ATOM 656 C CA . HIS A 1 84 ? 0.914 -12.949 -0.063 1.00 81.31 84 HIS A CA 1
ATOM 657 C C . HIS A 1 84 ? 1.349 -12.785 -1.522 1.00 81.31 84 HIS A C 1
ATOM 659 O O . HIS A 1 84 ? 0.639 -12.238 -2.364 1.00 81.31 84 HIS A O 1
ATOM 665 N N . TRP A 1 85 ? 2.594 -13.175 -1.793 1.00 80.50 85 TRP A N 1
ATOM 666 C CA . TRP A 1 85 ? 3.198 -13.047 -3.114 1.00 80.50 85 TRP A CA 1
ATOM 667 C C . TRP A 1 85 ? 2.714 -14.138 -4.068 1.00 80.50 85 TRP A C 1
ATOM 669 O O . TRP A 1 85 ? 2.460 -15.270 -3.662 1.00 80.50 85 TRP A O 1
ATOM 679 N N . LEU A 1 86 ? 2.669 -13.814 -5.362 1.00 76.88 86 LEU A N 1
ATOM 680 C CA . LEU A 1 86 ? 2.592 -14.832 -6.409 1.00 76.88 86 LEU A CA 1
ATOM 681 C C . LEU A 1 86 ? 3.826 -15.745 -6.341 1.00 76.88 86 LEU A C 1
ATOM 683 O O . LEU A 1 86 ? 4.911 -15.310 -5.945 1.00 76.88 86 LEU A O 1
ATOM 687 N N . VAL A 1 87 ? 3.675 -16.995 -6.781 1.00 77.56 87 VAL A N 1
ATOM 688 C CA . VAL A 1 87 ? 4.790 -17.947 -6.899 1.00 77.56 87 VAL A CA 1
ATOM 689 C C . VAL A 1 87 ? 5.942 -17.299 -7.690 1.00 77.56 87 VAL A C 1
ATOM 691 O O . VAL A 1 87 ? 5.711 -16.664 -8.719 1.00 77.56 87 VAL A O 1
A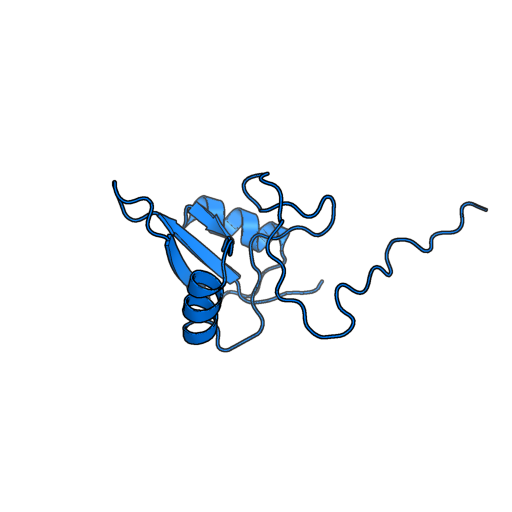TOM 694 N N . ASN A 1 88 ? 7.179 -17.435 -7.196 1.00 76.19 88 ASN A N 1
ATOM 695 C CA . ASN A 1 88 ? 8.402 -16.805 -7.732 1.00 76.19 88 ASN A CA 1
ATOM 696 C C . ASN A 1 88 ? 8.473 -15.265 -7.626 1.00 76.19 88 ASN A C 1
ATOM 698 O O . ASN A 1 88 ? 9.203 -14.621 -8.385 1.00 76.19 88 ASN A O 1
ATOM 702 N N . LYS A 1 89 ? 7.739 -14.648 -6.690 1.00 74.94 89 LYS A N 1
ATOM 703 C CA . LYS A 1 89 ? 7.885 -13.230 -6.320 1.00 74.94 89 LYS A CA 1
ATOM 704 C C . LYS A 1 89 ? 8.265 -13.082 -4.837 1.00 74.94 89 LYS A C 1
ATOM 706 O O . LYS A 1 89 ? 7.882 -13.925 -4.030 1.00 74.94 89 LYS A O 1
ATOM 711 N N . PRO A 1 90 ? 8.989 -12.011 -4.462 1.00 68.81 90 PRO A N 1
ATOM 712 C CA . PRO A 1 90 ? 9.471 -10.913 -5.305 1.00 68.81 90 PRO A CA 1
ATOM 713 C C . PRO A 1 90 ? 10.680 -11.311 -6.167 1.00 68.81 90 PRO A C 1
ATOM 715 O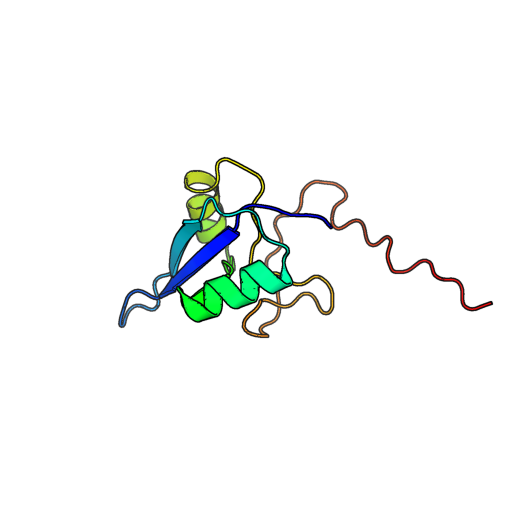 O . PRO A 1 90 ? 11.575 -12.013 -5.718 1.00 68.81 90 PRO A O 1
ATOM 718 N N . ASP A 1 91 ? 10.710 -10.845 -7.417 1.00 67.69 91 ASP A N 1
ATOM 719 C CA . ASP A 1 91 ? 11.869 -11.013 -8.303 1.00 67.69 91 ASP A CA 1
ATOM 720 C C . ASP A 1 91 ? 12.921 -9.968 -7.893 1.00 67.69 91 ASP A C 1
ATOM 722 O O . ASP A 1 91 ? 12.742 -8.777 -8.156 1.00 67.69 91 ASP A O 1
ATOM 726 N N . ASN A 1 92 ? 13.941 -10.381 -7.138 1.00 61.03 92 ASN A N 1
ATOM 727 C CA . ASN A 1 92 ? 14.928 -9.490 -6.513 1.00 61.03 92 ASN A CA 1
ATOM 728 C C . ASN A 1 92 ? 16.058 -9.079 -7.482 1.00 61.03 92 ASN A C 1
ATOM 730 O O . ASN A 1 92 ? 17.229 -9.076 -7.105 1.00 61.03 92 ASN A O 1
ATOM 734 N N . ARG A 1 93 ? 15.730 -8.759 -8.744 1.00 56.75 93 ARG A N 1
ATOM 735 C CA . ARG A 1 93 ? 16.732 -8.494 -9.805 1.00 56.75 93 ARG A CA 1
ATOM 736 C C . ARG A 1 93 ? 17.637 -7.282 -9.564 1.00 56.75 93 ARG A C 1
ATOM 738 O O . ARG A 1 93 ? 18.612 -7.122 -10.282 1.00 56.75 93 ARG A O 1
ATOM 745 N N . GLU A 1 94 ? 17.364 -6.473 -8.548 1.00 53.09 94 GLU A N 1
ATOM 746 C CA . GLU A 1 94 ? 18.158 -5.289 -8.190 1.00 53.09 94 GLU A CA 1
ATOM 747 C C . GLU A 1 94 ? 19.457 -5.626 -7.420 1.00 53.09 94 GLU A C 1
ATOM 749 O O . GLU A 1 94 ? 20.243 -4.731 -7.137 1.00 53.09 94 GLU A O 1
ATOM 754 N N . ASN A 1 95 ? 19.734 -6.903 -7.104 1.00 47.97 95 ASN A N 1
ATOM 755 C CA . ASN A 1 95 ? 20.933 -7.313 -6.348 1.00 47.97 95 ASN A CA 1
ATOM 756 C C . ASN A 1 95 ? 22.028 -8.022 -7.173 1.00 47.97 95 ASN A C 1
ATOM 758 O O . ASN A 1 95 ? 22.914 -8.651 -6.598 1.00 47.97 95 ASN A O 1
ATOM 762 N N . MET A 1 96 ? 22.009 -7.915 -8.505 1.00 42.41 96 MET A N 1
ATOM 763 C CA . MET A 1 96 ? 23.129 -8.336 -9.363 1.00 42.41 96 MET A CA 1
ATOM 764 C C . MET A 1 96 ? 23.785 -7.132 -10.043 1.00 42.41 96 MET A C 1
ATOM 766 O O . MET A 1 96 ? 23.867 -7.063 -11.264 1.00 42.41 96 MET A O 1
ATOM 770 N N . HIS A 1 97 ? 24.284 -6.184 -9.252 1.00 41.44 97 HIS A N 1
ATOM 771 C CA . HIS A 1 97 ? 25.428 -5.393 -9.692 1.00 41.44 97 HIS A CA 1
ATOM 772 C C . HIS A 1 97 ? 26.672 -6.052 -9.080 1.00 41.44 97 HIS A C 1
ATOM 774 O O . HIS A 1 97 ? 26.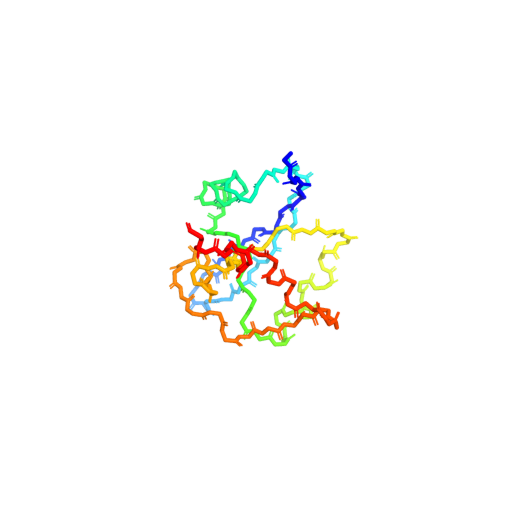886 -5.917 -7.873 1.00 41.44 97 HIS A O 1
ATOM 780 N N . PRO A 1 98 ? 27.470 -6.830 -9.837 1.00 44.12 98 PRO A N 1
ATOM 781 C CA . PRO A 1 98 ? 28.777 -7.226 -9.348 1.00 44.12 98 PRO A CA 1
ATOM 782 C C . PRO A 1 98 ? 29.592 -5.939 -9.210 1.00 44.12 98 PRO A C 1
ATOM 784 O O . PRO A 1 98 ? 29.788 -5.212 -10.185 1.00 44.12 98 PRO A O 1
ATOM 787 N N . HIS A 1 99 ? 30.025 -5.627 -7.991 1.00 42.91 99 HIS A N 1
ATOM 788 C CA . HIS A 1 99 ? 31.169 -4.745 -7.807 1.00 42.91 99 HIS A CA 1
ATOM 789 C C . HIS A 1 99 ? 32.341 -5.398 -8.548 1.00 42.91 99 HIS A C 1
ATOM 791 O O . HIS A 1 99 ? 32.870 -6.414 -8.099 1.00 42.91 99 HIS A O 1
ATOM 797 N N . SER A 1 100 ? 32.644 -4.863 -9.730 1.00 43.81 100 SER A N 1
ATOM 798 C CA . SER A 1 100 ? 33.932 -5.018 -10.408 1.00 43.81 100 SER A CA 1
ATOM 799 C C . SER A 1 100 ? 34.777 -3.806 -10.055 1.00 43.81 100 SER A C 1
ATOM 801 O O . SER A 1 100 ? 34.190 -2.697 -10.052 1.00 43.81 100 SER A O 1
#

InterPro domains:
  IPR001304 C-type lectin-like [PF00059] (26-94)
  IPR001304 C-type lectin-like [PS50041] (15-93)
  IPR001304 C-type lectin-like [SM00034] (10-100)
  IPR016186 C-type lectin-like/link domain superfamily [G3DSA:3.10.100.10] (12-99)
  IPR016187 C-type lectin fold [SSF56436] (18-95)

Organism: NCBI:txid630683

pLDDT: mean 80.82, std 13.21, range [41.44, 93.19]

Sequence (100 aa):
MDTRVLLGLLFSGPSSAKTYHLVTQTLSWESAKSYCRTHYTDLAKIENQAENQQVSSIVTTSSWIGLSRVPWTWSDGSNGSFRHWLVNKPDNRENMHPHS

Radius of gyration: 14.43 Å; chains: 1; bounding box: 47×32×33 Å